Protein AF-A0A2Z6SDL7-F1 (afdb_monomer)

Structure (mmCIF, N/CA/C/O backbone):
data_AF-A0A2Z6SDL7-F1
#
_entry.id   AF-A0A2Z6SDL7-F1
#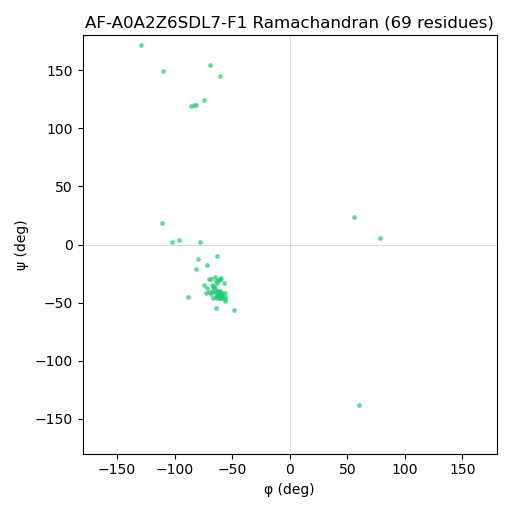
loop_
_atom_site.group_PDB
_atom_site.id
_atom_site.type_symbol
_atom_site.label_atom_id
_atom_site.label_alt_id
_atom_site.label_comp_id
_atom_site.label_asym_id
_atom_site.label_entity_id
_atom_site.label_seq_id
_atom_site.pdbx_PDB_ins_code
_atom_site.Cartn_x
_atom_site.Cartn_y
_atom_site.Cartn_z
_atom_site.occupancy
_atom_site.B_iso_or_equiv
_atom_site.auth_seq_id
_atom_site.auth_comp_id
_atom_site.auth_asym_id
_atom_site.auth_atom_id
_atom_site.pdbx_PDB_model_num
ATOM 1 N N . MET A 1 1 ? -0.019 -0.378 -2.840 1.00 88.19 1 MET A N 1
ATOM 2 C CA . MET A 1 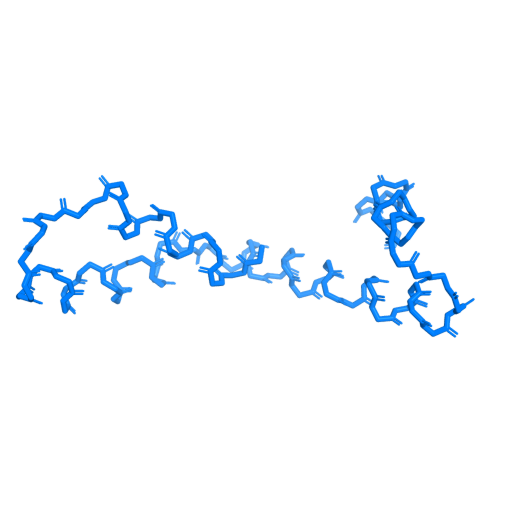1 ? -0.736 -1.626 -3.177 1.00 88.19 1 MET A CA 1
ATOM 3 C C . MET A 1 1 ? -1.766 -1.873 -2.096 1.00 88.19 1 MET A C 1
ATOM 5 O O . MET A 1 1 ? -1.449 -1.593 -0.945 1.00 88.19 1 MET A O 1
ATOM 9 N N . TYR A 1 2 ? -2.935 -2.411 -2.452 1.00 91.44 2 TYR A N 1
ATOM 10 C CA . TYR A 1 2 ? -4.063 -2.639 -1.537 1.00 91.44 2 TYR A CA 1
ATOM 11 C C . TYR A 1 2 ? -3.644 -3.342 -0.236 1.00 91.44 2 TYR A C 1
ATOM 13 O O . TYR A 1 2 ? -3.728 -2.766 0.844 1.00 91.44 2 TYR A O 1
ATOM 21 N N . TRP A 1 3 ? -3.022 -4.518 -0.355 1.00 90.88 3 TRP A N 1
ATOM 22 C CA . TRP A 1 3 ? -2.515 -5.281 0.791 1.00 90.88 3 TRP A CA 1
ATOM 23 C C . TRP A 1 3 ? -1.460 -4.555 1.628 1.00 90.88 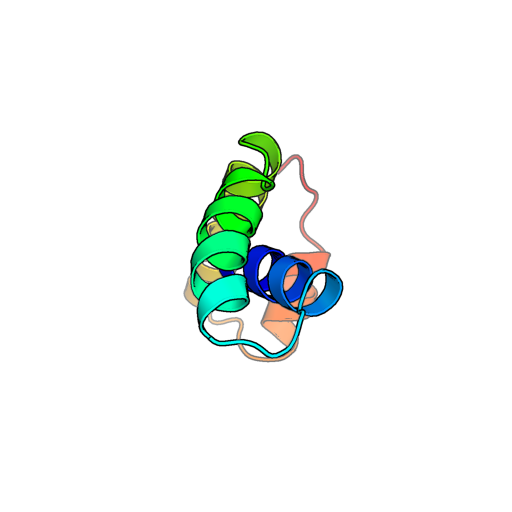3 TRP A C 1
ATOM 25 O O . TRP A 1 3 ? -1.331 -4.817 2.817 1.00 90.88 3 TRP A O 1
ATOM 35 N N . GLY A 1 4 ? -0.672 -3.665 1.023 1.00 92.06 4 GLY A N 1
ATOM 36 C CA . GLY A 1 4 ? 0.311 -2.868 1.760 1.00 92.06 4 GLY A CA 1
ATOM 37 C C . GLY A 1 4 ? -0.355 -1.820 2.650 1.00 92.06 4 GLY A C 1
ATOM 38 O O . GLY A 1 4 ? 0.060 -1.648 3.791 1.00 92.06 4 GLY A O 1
ATOM 39 N N . ALA A 1 5 ? -1.405 -1.167 2.144 1.00 91.94 5 ALA A N 1
ATOM 40 C CA . ALA A 1 5 ? -2.193 -0.205 2.909 1.00 91.94 5 ALA A CA 1
ATOM 41 C C . ALA A 1 5 ? -2.955 -0.896 4.050 1.00 91.94 5 ALA A C 1
ATOM 43 O O . ALA A 1 5 ? -2.850 -0.461 5.192 1.00 91.94 5 ALA A O 1
ATOM 44 N N . ALA A 1 6 ? -3.601 -2.033 3.767 1.00 92.88 6 ALA A N 1
ATOM 45 C CA . ALA A 1 6 ? -4.296 -2.820 4.786 1.00 92.88 6 ALA A CA 1
ATOM 46 C C . ALA A 1 6 ? -3.336 -3.273 5.898 1.00 92.88 6 ALA A C 1
ATOM 48 O O . ALA A 1 6 ? -3.616 -3.081 7.076 1.00 92.88 6 ALA A O 1
ATOM 49 N N . LYS A 1 7 ? -2.150 -3.789 5.539 1.00 91.56 7 LYS A N 1
ATOM 50 C CA . LYS A 1 7 ? -1.132 -4.192 6.524 1.00 91.56 7 LYS A CA 1
ATOM 51 C C . LYS A 1 7 ? -0.649 -3.033 7.391 1.00 91.56 7 LYS A C 1
ATOM 53 O O . LYS A 1 7 ? -0.462 -3.200 8.593 1.00 91.56 7 LYS A O 1
ATOM 58 N N . ARG A 1 8 ? -0.441 -1.859 6.793 1.00 92.31 8 ARG A N 1
ATOM 59 C CA . ARG A 1 8 ? -0.069 -0.658 7.544 1.00 92.31 8 ARG A CA 1
ATOM 60 C C . ARG A 1 8 ? -1.155 -0.291 8.556 1.00 92.31 8 ARG A C 1
ATOM 62 O O . ARG A 1 8 ? -0.838 -0.099 9.722 1.00 92.31 8 ARG A O 1
ATOM 69 N N . HIS A 1 9 ? -2.416 -0.302 8.136 1.00 91.00 9 HIS A N 1
ATOM 70 C CA . HIS A 1 9 ? -3.547 -0.017 9.014 1.00 91.00 9 HIS A CA 1
ATOM 71 C C . HIS A 1 9 ? -3.666 -1.030 10.161 1.00 91.00 9 HIS A C 1
ATOM 73 O O . HIS A 1 9 ? -3.868 -0.632 11.305 1.00 91.00 9 HIS A O 1
ATOM 79 N N . THR A 1 10 ? -3.490 -2.330 9.889 1.00 90.31 10 THR A N 1
ATOM 80 C CA . THR A 1 10 ? -3.491 -3.355 10.948 1.00 90.31 10 THR A CA 1
ATOM 81 C C . THR A 1 10 ? -2.349 -3.172 11.939 1.00 90.31 10 THR A C 1
ATOM 83 O O . THR A 1 10 ? -2.528 -3.464 13.112 1.00 90.31 10 THR A O 1
ATOM 86 N N . LEU A 1 11 ? -1.184 -2.684 11.495 1.00 89.25 11 LEU A N 1
ATOM 87 C CA . LEU A 1 11 ? -0.051 -2.413 12.383 1.00 89.25 11 LEU A CA 1
ATOM 88 C C . LEU A 1 11 ? -0.291 -1.177 13.254 1.00 89.25 11 LEU A C 1
ATOM 90 O O . LEU A 1 11 ? 0.017 -1.206 14.440 1.00 89.25 11 LEU A O 1
ATOM 94 N N . GLU A 1 12 ? -0.860 -0.115 12.682 1.00 91.31 12 GLU A N 1
ATOM 95 C CA . GLU A 1 12 ? -1.190 1.120 13.406 1.00 91.31 12 GLU A CA 1
ATOM 96 C C . GLU A 1 12 ? -2.265 0.896 14.487 1.00 91.31 12 GLU A C 1
ATOM 98 O O . GLU A 1 12 ? -2.253 1.583 15.504 1.00 91.31 12 GLU A O 1
ATOM 103 N N . HIS A 1 13 ? -3.140 -0.100 14.305 1.00 87.00 13 HIS A N 1
ATOM 104 C CA . HIS A 1 13 ? -4.233 -0.443 15.227 1.00 87.00 13 HIS A CA 1
ATOM 105 C C . HIS A 1 13 ? -4.024 -1.789 15.946 1.00 87.00 13 HIS A C 1
ATOM 107 O O . HIS A 1 13 ? -4.977 -2.385 16.445 1.00 87.00 13 HIS A O 1
ATOM 113 N N . CYS A 1 14 ? -2.791 -2.301 15.972 1.00 86.38 14 CYS A N 1
ATOM 114 C CA . CYS A 1 14 ? -2.487 -3.608 16.548 1.00 86.38 14 CYS A CA 1
ATOM 115 C C . CYS A 1 14 ? -2.524 -3.567 18.083 1.00 86.38 14 CYS A C 1
ATOM 117 O O . CYS A 1 14 ? -1.770 -2.822 18.708 1.00 86.38 14 CYS A O 1
ATOM 119 N N . ASP A 1 15 ? -3.330 -4.434 18.691 1.00 89.81 15 ASP A N 1
ATOM 120 C CA . ASP A 1 15 ? -3.366 -4.677 20.139 1.00 89.81 15 ASP A CA 1
ATOM 121 C C . ASP A 1 15 ? -2.515 -5.895 20.560 1.00 89.81 15 ASP A C 1
ATOM 123 O O . ASP A 1 15 ? -2.496 -6.273 21.729 1.00 89.81 15 ASP A O 1
ATOM 127 N N . TYR A 1 16 ? -1.810 -6.514 19.603 1.00 86.75 16 TYR A N 1
ATOM 128 C CA . TYR A 1 16 ? -1.004 -7.732 19.756 1.00 86.75 16 TYR A CA 1
ATOM 129 C C . TYR A 1 16 ? -1.767 -8.940 20.324 1.00 86.75 16 TYR A C 1
ATOM 131 O O . TYR A 1 16 ? -1.155 -9.876 20.843 1.00 86.75 16 TYR A O 1
ATOM 139 N N . THR A 1 17 ? -3.094 -8.971 20.173 1.00 92.50 17 THR A N 1
ATOM 140 C CA . THR A 1 17 ? -3.914 -10.134 20.523 1.00 92.50 17 THR A CA 1
ATOM 141 C C . THR A 1 17 ? -4.471 -10.811 19.275 1.00 92.50 17 THR A C 1
ATOM 143 O O . THR A 1 17 ? -4.764 -10.175 18.263 1.00 92.50 17 THR A O 1
ATOM 146 N N . TRP A 1 18 ? -4.666 -12.131 19.335 1.00 89.25 18 TRP A N 1
ATOM 147 C CA . TRP A 1 18 ? -5.300 -12.859 18.231 1.00 89.25 18 TRP A CA 1
ATOM 148 C C . TRP A 1 18 ? -6.739 -12.383 17.982 1.00 89.25 18 TRP A C 1
ATOM 150 O O . TRP A 1 18 ? -7.155 -12.206 16.838 1.00 89.25 18 TRP A O 1
ATOM 160 N N . SER A 1 19 ? -7.488 -12.115 19.055 1.00 91.50 19 SER A N 1
ATOM 161 C CA . SER A 1 19 ? -8.857 -11.600 18.974 1.00 91.50 19 SER A CA 1
ATOM 162 C C . SER A 1 19 ? -8.938 -10.206 18.355 1.00 91.50 19 SER A C 1
ATOM 164 O O . SER A 1 19 ? -9.873 -9.927 17.605 1.00 91.50 19 SER A O 1
ATOM 166 N N . GLY A 1 20 ? -7.976 -9.329 18.648 1.00 90.44 20 GLY A N 1
ATOM 167 C CA . GLY A 1 20 ? -7.901 -8.007 18.039 1.00 90.44 20 GLY A CA 1
ATOM 168 C C . GLY A 1 20 ? -7.468 -8.083 16.584 1.00 90.44 20 GLY A C 1
ATOM 169 O O . GLY A 1 20 ? -8.056 -7.411 15.740 1.00 90.44 20 GLY A O 1
ATOM 170 N N . LEU A 1 21 ? -6.552 -8.993 16.237 1.00 90.38 21 LEU A N 1
ATOM 171 C CA . LEU A 1 21 ? -6.180 -9.237 14.843 1.00 90.38 21 LEU A CA 1
ATOM 172 C C . LEU A 1 21 ? -7.386 -9.670 13.991 1.00 90.38 21 LEU A C 1
ATOM 174 O O . LEU A 1 21 ? -7.586 -9.159 12.890 1.00 90.38 21 LEU A O 1
ATOM 178 N N . GLN A 1 22 ? -8.230 -10.565 14.512 1.00 92.56 22 GLN A N 1
ATOM 179 C CA . GLN A 1 22 ? -9.442 -11.010 13.813 1.00 92.56 22 GLN A CA 1
ATOM 180 C C . GLN A 1 22 ? -10.426 -9.869 13.504 1.00 92.56 22 GLN A C 1
ATOM 182 O O . GLN A 1 22 ? -11.146 -9.954 12.511 1.00 92.56 22 GLN A O 1
ATOM 187 N N . LYS A 1 23 ? -10.456 -8.808 14.321 1.00 92.38 23 LYS A N 1
ATOM 188 C CA . LYS 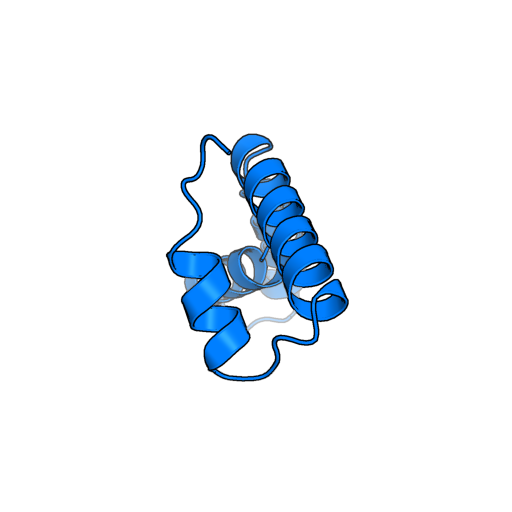A 1 23 ? -11.328 -7.635 14.126 1.00 92.38 23 LYS A CA 1
ATOM 189 C C . LYS A 1 23 ? -10.687 -6.566 13.242 1.00 92.38 23 LYS A C 1
ATOM 191 O O . LYS A 1 23 ? -11.308 -6.070 12.306 1.00 92.38 23 LYS A O 1
ATOM 196 N N . THR A 1 24 ? -9.419 -6.268 13.501 1.00 92.56 24 THR A N 1
ATOM 197 C CA . THR A 1 24 ? -8.666 -5.205 12.823 1.00 92.56 24 THR A CA 1
ATOM 198 C C . THR A 1 24 ? -8.401 -5.512 11.352 1.00 92.56 24 THR A C 1
ATOM 200 O O . THR A 1 24 ? -8.329 -4.587 10.547 1.00 92.56 24 THR A O 1
ATOM 203 N N . VAL A 1 25 ? -8.283 -6.788 10.960 1.00 90.81 25 VAL A N 1
ATOM 204 C CA . VAL A 1 25 ? -8.067 -7.171 9.553 1.00 90.81 25 VAL A CA 1
ATOM 205 C C . VAL A 1 25 ? -9.261 -6.783 8.662 1.00 90.81 25 VAL A C 1
ATOM 207 O O . VAL A 1 25 ? -9.040 -6.060 7.690 1.00 90.81 25 VAL A O 1
ATOM 210 N N . PRO A 1 26 ? -10.516 -7.187 8.951 1.00 93.25 26 PRO A N 1
ATOM 211 C CA . PRO A 1 26 ? -11.684 -6.710 8.207 1.00 93.25 26 PRO A CA 1
ATOM 212 C C . PRO A 1 26 ? -11.824 -5.184 8.188 1.00 93.25 26 PRO A C 1
ATOM 214 O O . PRO A 1 26 ? -12.118 -4.606 7.144 1.00 93.25 26 PRO A O 1
ATOM 217 N N . GLU A 1 27 ? -11.581 -4.519 9.318 1.00 92.56 27 GLU A N 1
ATOM 218 C CA . GLU A 1 27 ? -11.651 -3.056 9.423 1.00 92.56 27 GLU A CA 1
ATOM 219 C C . GLU A 1 27 ? -10.613 -2.372 8.524 1.00 92.56 27 GLU A C 1
ATOM 221 O O . GLU A 1 27 ? -10.946 -1.453 7.779 1.00 92.56 27 GLU A O 1
ATOM 226 N N . ALA A 1 28 ? -9.378 -2.877 8.512 1.00 92.94 28 ALA A N 1
ATOM 227 C CA . ALA A 1 28 ? -8.305 -2.392 7.651 1.00 92.94 28 ALA A CA 1
ATOM 228 C C . ALA A 1 28 ? -8.578 -2.601 6.155 1.00 92.94 28 ALA A C 1
ATOM 230 O O 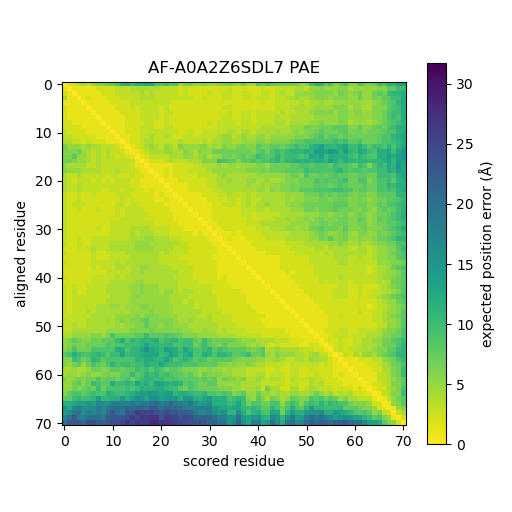. ALA A 1 28 ? -8.107 -1.830 5.321 1.00 92.94 28 ALA A O 1
ATOM 231 N N . LEU A 1 29 ? -9.306 -3.657 5.792 1.00 92.19 29 LEU A N 1
ATOM 232 C CA . LEU A 1 29 ? -9.704 -3.902 4.405 1.00 92.19 29 LEU A CA 1
ATOM 233 C C . LEU A 1 29 ? -10.831 -2.961 3.963 1.00 92.19 29 LEU A C 1
ATOM 235 O O . LEU A 1 29 ? -10.842 -2.540 2.804 1.00 92.19 29 LEU A O 1
ATOM 239 N N . ASN A 1 30 ? -11.737 -2.619 4.884 1.00 93.19 30 ASN A N 1
ATOM 240 C CA . ASN A 1 30 ? -12.866 -1.716 4.657 1.00 93.19 30 ASN A CA 1
ATOM 241 C C . ASN A 1 30 ? -12.489 -0.229 4.733 1.00 93.19 30 ASN A C 1
ATOM 243 O O . ASN A 1 30 ? -13.209 0.602 4.183 1.00 93.19 30 ASN A O 1
ATOM 247 N N . SER A 1 31 ? -11.379 0.124 5.388 1.00 92.19 31 SER A N 1
ATOM 248 C CA . SER A 1 31 ? -10.917 1.515 5.489 1.00 92.19 31 SER A CA 1
ATOM 249 C C . SER A 1 31 ? -10.355 2.066 4.176 1.00 92.19 31 SER A C 1
ATOM 251 O O . SER A 1 31 ? -10.265 3.281 4.003 1.00 92.19 31 SER A O 1
ATOM 253 N N . ILE A 1 32 ? -10.012 1.193 3.226 1.00 93.25 32 ILE A N 1
ATOM 254 C CA . ILE A 1 32 ? -9.466 1.587 1.927 1.00 93.25 32 ILE A CA 1
ATOM 255 C C . ILE A 1 32 ? -10.606 2.003 0.997 1.00 93.25 32 ILE A C 1
ATOM 257 O O . ILE A 1 32 ? -11.476 1.206 0.641 1.00 93.25 32 ILE A O 1
ATOM 261 N N . SER A 1 33 ? -10.567 3.251 0.537 1.00 93.81 33 SER A N 1
ATOM 262 C CA . SER A 1 33 ? -11.602 3.804 -0.334 1.00 93.81 33 SER A CA 1
ATOM 263 C C . SER A 1 33 ? -11.592 3.177 -1.735 1.00 93.81 33 SER A C 1
ATOM 265 O O . SER A 1 33 ? -10.557 2.764 -2.267 1.00 93.81 33 SER A O 1
ATOM 267 N N . LEU A 1 34 ? -12.744 3.196 -2.416 1.00 92.94 34 LEU A N 1
ATOM 268 C CA . LEU A 1 34 ? -12.846 2.738 -3.809 1.00 92.94 34 LEU A CA 1
ATOM 269 C C . LEU A 1 34 ? -11.890 3.498 -4.750 1.00 92.94 34 LEU 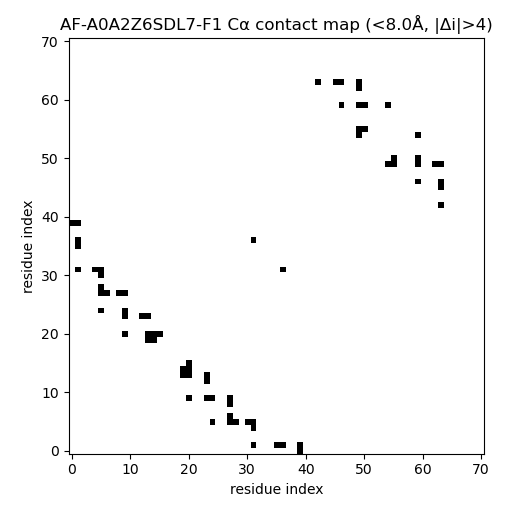A C 1
ATOM 271 O O . LEU A 1 34 ? -11.375 2.930 -5.717 1.00 92.94 34 LEU A O 1
ATOM 275 N N . VAL A 1 35 ? -11.633 4.779 -4.466 1.00 93.62 35 VAL A N 1
ATOM 276 C CA . VAL A 1 35 ? -10.689 5.615 -5.222 1.00 93.62 35 VAL A CA 1
ATOM 277 C C . VAL A 1 35 ? -9.266 5.069 -5.104 1.00 93.62 35 VAL A C 1
ATOM 279 O O . VAL A 1 35 ? -8.577 4.926 -6.117 1.00 93.62 35 VAL A O 1
ATOM 282 N N . GLU A 1 36 ? -8.836 4.695 -3.900 1.00 92.25 36 GLU A N 1
ATOM 283 C CA . GLU A 1 36 ? -7.521 4.094 -3.665 1.00 92.25 36 GLU A CA 1
ATOM 284 C C . GLU A 1 36 ? -7.400 2.706 -4.290 1.00 92.25 36 GLU A C 1
ATOM 286 O O . GLU A 1 36 ? -6.376 2.408 -4.907 1.00 92.25 36 GLU A O 1
ATOM 291 N N . ILE A 1 37 ? -8.451 1.881 -4.216 1.00 93.38 37 ILE A N 1
ATOM 292 C CA . ILE A 1 37 ? -8.489 0.572 -4.888 1.00 93.38 37 ILE A CA 1
ATOM 293 C C . ILE A 1 37 ? -8.247 0.749 -6.393 1.00 93.38 37 ILE A C 1
ATOM 295 O O . ILE A 1 37 ? -7.372 0.095 -6.969 1.00 93.38 37 ILE A O 1
ATOM 299 N N . ARG A 1 38 ? -8.958 1.688 -7.031 1.00 94.06 38 ARG A N 1
ATOM 300 C CA . ARG A 1 38 ? -8.770 2.012 -8.454 1.00 94.06 38 ARG A CA 1
ATOM 301 C C . ARG A 1 38 ? -7.360 2.524 -8.740 1.00 94.06 38 ARG A C 1
ATOM 303 O O . ARG A 1 38 ? -6.756 2.112 -9.730 1.00 94.06 38 ARG A O 1
ATOM 310 N N . ARG A 1 39 ? -6.805 3.372 -7.869 1.00 91.94 39 ARG A N 1
ATOM 311 C CA . ARG A 1 39 ? -5.425 3.864 -7.991 1.00 91.94 39 ARG A CA 1
ATOM 312 C C . ARG A 1 39 ? -4.410 2.721 -7.941 1.00 91.94 39 ARG A C 1
ATOM 314 O O . ARG A 1 39 ? -3.501 2.679 -8.766 1.00 91.94 39 ARG A O 1
ATOM 321 N N . PHE A 1 40 ? -4.574 1.767 -7.024 1.00 92.81 40 PHE A N 1
ATOM 322 C CA . PHE A 1 40 ? -3.707 0.590 -6.952 1.00 92.81 40 PHE A CA 1
ATOM 323 C C . PHE A 1 40 ? -3.833 -0.299 -8.189 1.00 92.81 40 PHE A C 1
ATOM 325 O O . PHE A 1 40 ? -2.810 -0.755 -8.692 1.00 92.81 40 PHE A O 1
ATOM 332 N N . SER A 1 41 ? -5.046 -0.491 -8.714 1.00 92.25 41 SER A N 1
ATOM 333 C CA . SER A 1 41 ? -5.260 -1.241 -9.956 1.00 92.25 41 SER A CA 1
ATOM 334 C C . SER A 1 41 ? -4.534 -0.603 -11.142 1.00 92.25 41 SER A C 1
ATOM 336 O O . SER A 1 41 ? -3.853 -1.303 -11.890 1.00 92.25 41 SER A O 1
ATOM 338 N N . ARG A 1 42 ? -4.637 0.724 -11.305 1.00 92.25 42 ARG A N 1
ATOM 339 C CA . ARG A 1 42 ? -3.932 1.452 -12.373 1.00 92.25 42 ARG A CA 1
ATOM 340 C C . ARG A 1 42 ? -2.418 1.321 -12.241 1.00 92.25 42 ARG A C 1
ATOM 342 O O . ARG A 1 42 ? -1.758 0.995 -13.219 1.00 92.25 42 ARG A O 1
ATOM 349 N N . LYS A 1 43 ? -1.887 1.470 -11.023 1.00 91.50 43 LYS A N 1
ATOM 350 C CA . LYS A 1 43 ? -0.460 1.268 -10.732 1.00 91.50 43 LYS A CA 1
ATOM 351 C C . LYS A 1 43 ? 0.020 -0.127 -11.147 1.00 91.50 43 LYS A C 1
ATOM 353 O O . LYS A 1 43 ? 1.038 -0.262 -11.813 1.00 91.50 43 LYS A O 1
ATOM 358 N N . SER A 1 44 ? -0.719 -1.181 -10.795 1.00 91.94 44 SER A N 1
ATOM 359 C CA . SER A 1 44 ? -0.389 -2.546 -11.229 1.00 91.94 44 SER A CA 1
ATOM 360 C C . SER A 1 44 ? -0.397 -2.691 -12.750 1.00 91.94 44 SER A C 1
ATOM 362 O O . SER A 1 44 ? 0.474 -3.355 -13.305 1.00 91.94 44 SER A O 1
ATOM 364 N N . TRP A 1 45 ? -1.355 -2.060 -13.428 1.00 92.06 45 TRP A N 1
ATOM 365 C CA . TRP A 1 45 ? -1.452 -2.107 -14.883 1.00 92.06 45 TRP A CA 1
ATOM 366 C C . TRP A 1 45 ? -0.275 -1.410 -15.578 1.00 92.06 45 TRP A C 1
ATOM 368 O O . TRP A 1 45 ? 0.289 -1.965 -16.519 1.00 92.06 45 TRP A O 1
ATOM 378 N N . ARG A 1 46 ? 0.167 -0.257 -15.063 1.00 91.38 46 ARG A N 1
ATOM 379 C CA . ARG A 1 46 ? 1.356 0.445 -15.568 1.00 91.38 46 ARG A CA 1
ATOM 380 C C . ARG A 1 46 ? 2.629 -0.381 -15.403 1.00 91.38 46 ARG A C 1
ATOM 382 O O . ARG A 1 46 ? 3.386 -0.519 -16.358 1.00 91.38 46 ARG A O 1
ATOM 389 N N . TYR A 1 47 ? 2.813 -1.048 -14.261 1.00 91.75 47 TYR A N 1
ATOM 390 C CA . TYR A 1 47 ? 3.922 -1.996 -14.102 1.00 91.75 47 TYR A CA 1
ATOM 391 C C . TYR A 1 47 ? 3.876 -3.136 -15.124 1.00 91.75 47 TYR A C 1
ATOM 393 O O . TYR A 1 47 ? 4.914 -3.491 -15.676 1.00 91.75 47 TYR A O 1
ATOM 401 N N . ILE A 1 48 ? 2.697 -3.699 -15.408 1.00 92.88 48 ILE A N 1
ATOM 402 C CA . ILE A 1 48 ? 2.550 -4.742 -16.437 1.00 92.88 48 ILE A CA 1
ATOM 403 C C . ILE A 1 48 ? 2.977 -4.212 -17.812 1.00 92.88 48 ILE A C 1
ATOM 405 O O . ILE A 1 48 ? 3.691 -4.908 -18.531 1.00 92.88 48 ILE A O 1
ATOM 409 N N . ASP A 1 49 ? 2.575 -2.994 -18.174 1.00 93.12 49 ASP A N 1
ATOM 410 C CA . ASP A 1 49 ? 2.977 -2.353 -19.431 1.00 93.12 49 ASP A CA 1
ATOM 411 C C . ASP A 1 49 ? 4.496 -2.096 -19.503 1.00 93.12 49 ASP A C 1
ATOM 413 O O . ASP A 1 49 ? 5.149 -2.438 -20.489 1.00 93.12 49 ASP A O 1
ATOM 417 N N . ILE A 1 50 ? 5.094 -1.591 -18.422 1.00 93.56 50 ILE A N 1
ATOM 418 C CA . ILE A 1 50 ? 6.544 -1.378 -18.295 1.00 93.56 50 ILE A CA 1
ATOM 419 C C . ILE A 1 50 ? 7.313 -2.698 -18.454 1.00 93.56 50 ILE A C 1
ATOM 421 O O . ILE A 1 50 ? 8.285 -2.765 -19.210 1.00 93.56 50 ILE A O 1
ATOM 425 N N . TYR A 1 51 ? 6.854 -3.770 -17.802 1.00 94.00 51 TYR A N 1
ATOM 426 C CA . TYR A 1 51 ? 7.473 -5.088 -17.933 1.00 94.00 51 TYR A CA 1
ATOM 427 C C . TYR A 1 51 ? 7.314 -5.669 -19.341 1.00 94.00 51 TYR A C 1
ATOM 429 O O . TYR A 1 51 ? 8.259 -6.268 -19.853 1.00 94.00 51 TYR A O 1
ATOM 437 N N . ARG A 1 52 ? 6.173 -5.452 -20.009 1.00 93.94 52 ARG A N 1
ATOM 438 C CA . ARG A 1 52 ? 5.975 -5.846 -21.418 1.00 93.94 52 ARG A CA 1
ATOM 439 C C . ARG A 1 52 ? 6.952 -5.152 -22.364 1.00 93.94 52 ARG A C 1
ATOM 441 O O . ARG A 1 52 ? 7.351 -5.747 -23.358 1.00 93.94 52 ARG A O 1
ATOM 448 N N . LYS A 1 53 ? 7.374 -3.930 -22.034 1.00 93.06 53 LYS A N 1
ATO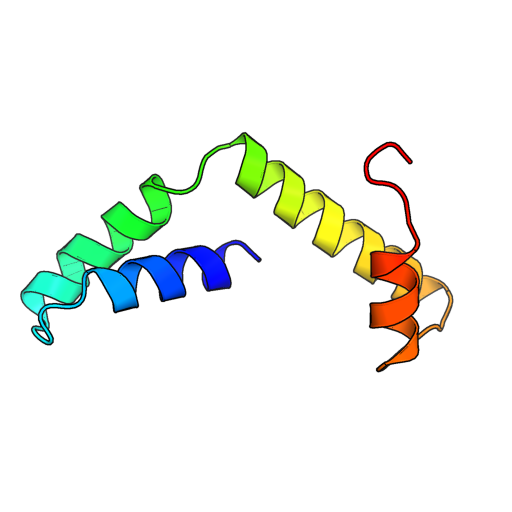M 449 C CA . LYS A 1 53 ? 8.404 -3.174 -22.765 1.00 93.06 53 LYS A CA 1
ATOM 450 C C . LYS A 1 53 ? 9.837 -3.640 -22.459 1.00 93.06 53 LYS A C 1
ATOM 452 O O . LYS A 1 53 ? 10.785 -3.055 -22.969 1.00 93.06 53 LYS A O 1
ATOM 457 N N . GLY A 1 54 ? 10.015 -4.668 -21.624 1.00 93.00 54 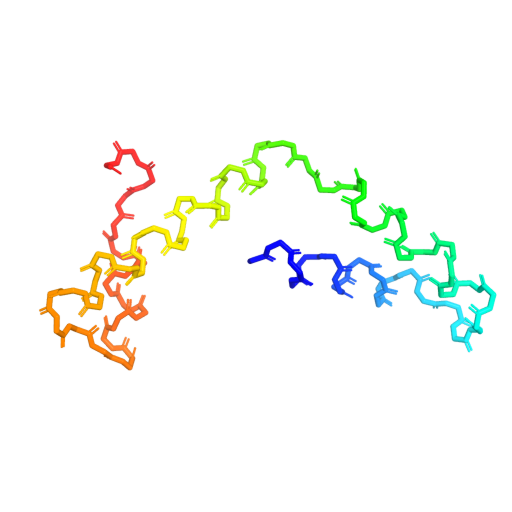GLY A N 1
ATOM 458 C CA . GLY A 1 54 ? 11.325 -5.209 -21.246 1.00 93.00 54 GLY A CA 1
ATOM 459 C C . GLY A 1 54 ? 12.067 -4.387 -20.188 1.00 93.00 54 GLY A C 1
ATOM 460 O O . GLY A 1 54 ? 13.208 -4.701 -19.852 1.00 93.00 54 GLY A O 1
ATOM 461 N N . ILE A 1 55 ? 11.435 -3.351 -19.628 1.00 93.12 55 ILE A N 1
ATOM 462 C CA . ILE A 1 55 ? 12.032 -2.509 -18.591 1.00 93.12 55 ILE A CA 1
ATOM 463 C C . ILE A 1 55 ? 11.829 -3.201 -17.241 1.00 93.12 55 ILE A C 1
ATOM 465 O O . ILE A 1 55 ? 10.702 -3.439 -16.816 1.00 93.12 55 ILE A O 1
ATOM 469 N N . THR A 1 56 ? 12.918 -3.526 -16.545 1.00 92.31 56 THR A N 1
ATOM 470 C CA . THR A 1 56 ? 12.877 -4.309 -15.298 1.00 92.31 56 THR A CA 1
ATOM 471 C C . THR A 1 56 ? 13.662 -3.644 -14.162 1.00 92.31 56 THR A C 1
ATOM 473 O O . THR A 1 56 ? 14.335 -2.625 -14.335 1.00 92.31 56 THR A O 1
ATOM 476 N N . GLY A 1 57 ? 13.540 -4.194 -12.950 1.00 89.81 57 GLY A N 1
ATOM 477 C CA . GLY A 1 57 ? 14.309 -3.759 -11.783 1.00 89.81 57 GLY A CA 1
ATOM 478 C C . GLY A 1 57 ? 14.083 -2.291 -11.399 1.00 89.81 57 GLY A C 1
ATOM 479 O O . GLY A 1 57 ? 12.957 -1.793 -11.403 1.00 89.81 57 GLY A O 1
ATOM 480 N N . LYS A 1 58 ? 15.170 -1.588 -11.056 1.00 90.06 58 LYS A N 1
ATOM 481 C CA . LYS A 1 58 ? 15.130 -0.173 -10.640 1.00 90.06 58 LYS A CA 1
ATOM 482 C C . LYS A 1 58 ? 14.614 0.754 -11.747 1.00 90.06 58 LYS A C 1
ATOM 484 O O . LYS A 1 58 ? 13.959 1.746 -11.444 1.00 90.06 58 LYS A O 1
ATOM 489 N N . LEU A 1 59 ? 14.860 0.406 -13.012 1.00 89.00 59 LEU A N 1
ATOM 490 C CA . LEU A 1 59 ? 14.385 1.179 -14.160 1.00 89.00 59 LEU A CA 1
ATOM 491 C C . LEU A 1 59 ? 12.861 1.127 -14.282 1.00 89.00 59 LEU A C 1
ATOM 493 O O . LEU A 1 59 ? 12.250 2.136 -14.611 1.00 89.00 59 LEU A O 1
ATOM 497 N N . ALA A 1 60 ? 12.237 -0.003 -13.940 1.00 89.12 60 ALA A N 1
ATOM 498 C CA . ALA A 1 60 ? 10.780 -0.114 -13.942 1.00 89.12 60 ALA A CA 1
ATOM 499 C C . ALA A 1 60 ? 10.130 0.784 -12.879 1.00 89.12 60 ALA A C 1
ATOM 501 O O . ALA A 1 60 ? 9.077 1.368 -13.108 1.00 89.12 60 ALA A O 1
ATOM 502 N N . VAL A 1 61 ? 10.777 0.930 -11.719 1.00 88.56 61 VAL A N 1
ATOM 503 C CA . VAL A 1 61 ? 10.309 1.833 -10.657 1.00 88.56 61 VAL A CA 1
ATOM 504 C C . VAL A 1 61 ? 10.434 3.291 -11.085 1.00 88.56 61 VA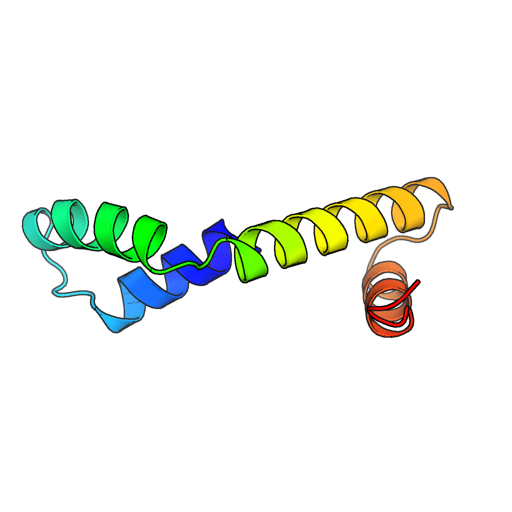L A C 1
ATOM 506 O O . VAL A 1 61 ? 9.513 4.068 -10.856 1.00 88.56 61 VAL A O 1
ATOM 509 N N . PHE A 1 62 ? 11.545 3.656 -11.727 1.00 88.12 62 PHE A N 1
ATOM 510 C CA . PHE A 1 62 ? 11.727 4.999 -12.270 1.00 88.12 62 PHE A CA 1
ATOM 511 C C . PHE A 1 62 ? 10.697 5.313 -13.363 1.00 88.12 62 PHE A C 1
ATOM 513 O O . PHE A 1 62 ? 10.047 6.355 -13.303 1.00 88.12 62 PHE A O 1
ATOM 520 N N . ALA A 1 63 ? 10.491 4.380 -14.298 1.00 85.19 63 ALA A N 1
ATOM 521 C CA . ALA A 1 63 ? 9.493 4.502 -15.355 1.00 85.19 63 ALA A CA 1
ATOM 522 C C . ALA A 1 63 ? 8.088 4.726 -14.774 1.00 85.19 63 ALA A C 1
ATOM 524 O O . ALA A 1 63 ? 7.405 5.653 -15.194 1.00 85.19 63 ALA A O 1
ATOM 525 N N . GLU A 1 64 ? 7.694 3.967 -13.748 1.00 85.50 64 GLU A N 1
ATOM 526 C CA . GLU A 1 64 ? 6.393 4.135 -13.089 1.00 85.50 64 GLU A CA 1
ATOM 527 C C . GLU A 1 64 ? 6.205 5.530 -12.476 1.00 85.50 64 GLU A C 1
ATOM 529 O O . GLU A 1 64 ? 5.133 6.115 -12.590 1.00 85.50 64 GLU A O 1
ATOM 534 N N . ILE A 1 65 ? 7.236 6.074 -11.822 1.00 82.44 65 ILE A N 1
ATOM 535 C CA . ILE A 1 65 ? 7.168 7.393 -11.169 1.00 82.44 65 ILE A CA 1
ATOM 536 C C . ILE A 1 65 ? 7.091 8.522 -12.206 1.00 82.44 65 ILE A C 1
ATOM 538 O O . ILE A 1 65 ? 6.508 9.568 -11.934 1.00 82.44 65 ILE A O 1
ATOM 542 N N . SER A 1 66 ? 7.673 8.312 -13.388 1.00 76.75 66 SER A N 1
ATOM 543 C CA . SER A 1 66 ? 7.696 9.303 -14.467 1.00 76.75 66 SER A CA 1
ATOM 544 C C . SER A 1 66 ? 6.401 9.394 -15.287 1.00 76.75 66 SER A C 1
ATOM 546 O O . SER A 1 66 ? 6.246 10.346 -16.048 1.00 76.75 66 SER A O 1
ATOM 548 N N . VAL A 1 67 ? 5.469 8.439 -15.148 1.00 72.25 67 VAL A N 1
ATOM 549 C CA . VAL A 1 67 ? 4.190 8.444 -15.881 1.00 72.25 67 VAL A CA 1
ATOM 550 C C . VAL A 1 67 ? 3.152 9.290 -15.119 1.00 72.25 67 VAL A C 1
ATOM 552 O O . VAL A 1 67 ? 2.817 8.941 -13.984 1.00 72.25 67 VAL A O 1
ATOM 555 N N . PRO A 1 68 ? 2.607 10.375 -15.711 1.00 65.81 68 PRO A N 1
ATOM 556 C CA . PRO A 1 68 ? 1.592 11.211 -15.067 1.00 65.81 68 PRO A CA 1
ATOM 557 C C . PRO A 1 68 ? 0.322 10.416 -14.734 1.00 65.81 68 PRO A C 1
ATOM 559 O O . PRO A 1 68 ? -0.086 9.545 -15.499 1.00 65.81 68 PRO A O 1
ATOM 562 N N . ASP A 1 69 ? -0.349 10.723 -13.618 1.00 61.28 69 ASP A N 1
ATOM 563 C CA . ASP A 1 69 ? -1.582 10.034 -13.184 1.00 61.28 69 ASP A CA 1
ATOM 564 C C . ASP A 1 69 ? -2.779 10.208 -14.159 1.00 61.28 69 ASP A C 1
ATOM 566 O O . ASP A 1 69 ? -3.745 9.450 -14.053 1.00 61.28 69 ASP A O 1
ATOM 570 N N . ASP A 1 70 ? -2.653 11.101 -15.151 1.00 57.47 70 ASP A N 1
ATOM 571 C CA . ASP A 1 70 ? -3.662 11.439 -16.174 1.00 57.47 70 ASP A CA 1
ATOM 572 C C . ASP A 1 70 ? -3.427 10.804 -17.565 1.00 57.47 70 ASP A C 1
ATOM 574 O O . ASP A 1 70 ? -4.190 11.073 -18.494 1.00 57.47 70 ASP A O 1
ATOM 578 N N . ALA A 1 71 ? -2.380 9.981 -17.720 1.00 50.16 71 ALA A N 1
ATOM 579 C CA . ALA A 1 71 ? -2.098 9.205 -18.936 1.00 50.16 71 ALA A CA 1
ATOM 580 C C . ALA A 1 71 ? -2.637 7.767 -18.857 1.00 50.16 71 ALA A C 1
ATOM 582 O O . ALA A 1 71 ? -2.509 7.134 -17.771 1.00 50.16 71 ALA A O 1
#

Radius of gyration: 15.84 Å; Cα contacts (8 Å, |Δi|>4): 37; chains: 1; bounding box: 28×24×43 Å

Sequence (71 aa):
MYWGAAKRHTLEHCDYTWSGLQKTVPEALNSISLVEIRRFSRKSWRYIDIYRKGITGKLAVFAEISVPDDA

Foldseek 3Di:
DLVVQLVVQCVVQPPVDPVSSVVSSVVSNVVQDPVNVVVVVVLVVLLVVCVVVVQDDPRSVVSSVPDDPVD

Organism: NCBI:txid94130

pLDDT: mean 88.92, std 8.33, range [50.16, 94.06]

Mean predicted aligned error: 5.27 Å

Secondary structure (DSSP, 8-state):
-HHHHHHHHHHHT--SSHHHHHHHHHHHHHSS-HHHHHHHHHHHHHHHHHHHTT--HHHHHHHHHHS-TT-

Solvent-accessible surface area (backbone atoms only — not comparable to full-atom values): 4146 Å² total; per-residue (Å²): 94,67,71,57,54,25,51,51,45,33,60,78,66,57,76,89,38,73,74,46,49,69,51,36,50,60,50,26,60,66,69,58,49,72,68,55,52,52,50,35,52,50,53,56,50,50,53,52,53,38,46,74,72,69,40,56,74,72,56,32,55,52,53,57,72,70,54,60,94,88,112